Protein AF-A0A4Q1F183-F1 (afdb_monomer_lite)

Sequence (69 aa):
MIEYHAYLGGFWYWILIKFCKTKLSDEQAETNRKRNLFFLSFLNIIVISIVITFYYFSNLFPALTEGSF

Structure (mmCIF, N/CA/C/O backbone):
data_AF-A0A4Q1F183-F1
#
_entry.id   AF-A0A4Q1F183-F1
#
loop_
_atom_site.group_PDB
_atom_site.id
_atom_site.type_symbol
_atom_site.label_atom_id
_atom_site.label_alt_id
_atom_site.label_comp_id
_atom_site.label_asym_id
_atom_site.label_entity_id
_atom_site.label_seq_id
_atom_site.pdbx_PDB_ins_code
_atom_site.Cartn_x
_atom_site.Cartn_y
_atom_site.Cartn_z
_atom_site.occupancy
_atom_site.B_iso_or_equiv
_atom_site.auth_seq_id
_atom_site.auth_comp_id
_atom_site.auth_asym_id
_atom_site.auth_atom_id
_atom_site.pdbx_PDB_model_num
ATOM 1 N N . MET A 1 1 ? -14.123 2.353 -13.334 1.00 54.09 1 MET A N 1
ATOM 2 C CA . MET A 1 1 ? -13.127 3.189 -12.615 1.00 54.09 1 MET A CA 1
ATOM 3 C C . MET A 1 1 ? -13.233 3.035 -11.092 1.00 54.09 1 MET A C 1
ATOM 5 O O . MET A 1 1 ? -12.203 2.894 -10.452 1.00 54.09 1 MET A O 1
ATOM 9 N N . ILE A 1 2 ? -14.443 2.977 -10.513 1.00 60.62 2 ILE A N 1
ATOM 10 C CA . ILE A 1 2 ? -14.674 2.785 -9.061 1.00 60.62 2 ILE A CA 1
ATOM 11 C C . ILE A 1 2 ? -14.136 1.439 -8.537 1.00 60.62 2 ILE A C 1
ATOM 13 O O . ILE A 1 2 ? -13.502 1.397 -7.487 1.00 60.62 2 ILE A O 1
ATOM 17 N N . GLU A 1 3 ? -14.318 0.350 -9.288 1.00 65.00 3 GLU A N 1
ATOM 18 C CA . GLU A 1 3 ? -13.861 -0.989 -8.881 1.00 65.00 3 GLU A CA 1
ATOM 19 C C . GLU A 1 3 ? -12.345 -1.075 -8.697 1.00 65.00 3 GLU A C 1
ATOM 21 O O . GLU A 1 3 ? -11.873 -1.669 -7.735 1.00 65.00 3 GLU A O 1
ATOM 26 N N . TYR A 1 4 ? -11.566 -0.426 -9.566 1.00 62.94 4 TYR A N 1
ATOM 27 C CA . TYR A 1 4 ? -10.106 -0.481 -9.497 1.00 62.94 4 TYR A CA 1
ATOM 28 C C . TYR A 1 4 ? -9.576 0.172 -8.214 1.00 62.94 4 TYR A C 1
ATOM 30 O O . TYR A 1 4 ? -8.692 -0.373 -7.556 1.00 62.94 4 TYR A O 1
ATOM 38 N N . HIS A 1 5 ? -10.174 1.296 -7.804 1.00 63.62 5 HIS A N 1
ATOM 39 C CA . HIS A 1 5 ? -9.865 1.940 -6.528 1.00 63.62 5 HIS A CA 1
ATOM 40 C C . HIS A 1 5 ? -10.298 1.095 -5.326 1.00 63.62 5 HIS A C 1
ATOM 42 O O . HIS A 1 5 ? -9.585 1.068 -4.324 1.00 63.62 5 HIS A O 1
ATOM 48 N N . ALA A 1 6 ? -11.421 0.377 -5.425 1.00 69.44 6 ALA A N 1
ATOM 49 C CA . ALA A 1 6 ? -11.880 -0.523 -4.370 1.00 69.44 6 ALA A CA 1
ATOM 50 C C . ALA A 1 6 ? -10.951 -1.739 -4.206 1.00 69.44 6 ALA A C 1
ATOM 52 O O . ALA A 1 6 ? -10.591 -2.081 -3.080 1.00 69.44 6 ALA A O 1
ATOM 53 N N . TYR A 1 7 ? -10.500 -2.348 -5.308 1.00 76.88 7 TYR A N 1
ATOM 54 C CA . TYR A 1 7 ? -9.562 -3.473 -5.273 1.00 76.88 7 TYR A CA 1
ATOM 55 C C . TYR A 1 7 ? -8.179 -3.064 -4.764 1.00 76.88 7 TYR A C 1
ATOM 57 O O . TYR A 1 7 ? -7.632 -3.736 -3.888 1.00 76.88 7 TYR A O 1
ATOM 65 N N . LEU A 1 8 ? -7.632 -1.941 -5.245 1.00 76.25 8 LEU A N 1
ATOM 66 C CA . LEU A 1 8 ? -6.364 -1.415 -4.732 1.00 76.25 8 LEU A CA 1
ATOM 67 C C . LEU A 1 8 ? -6.476 -1.038 -3.254 1.00 76.25 8 LEU A C 1
ATOM 69 O O . LEU A 1 8 ? -5.626 -1.429 -2.461 1.00 76.25 8 LEU A O 1
ATOM 73 N N . GLY A 1 9 ? -7.538 -0.329 -2.862 1.00 75.94 9 GLY A N 1
ATOM 74 C CA . GLY A 1 9 ? -7.791 0.027 -1.466 1.00 75.94 9 GLY A CA 1
ATOM 75 C C . GLY A 1 9 ? -7.887 -1.204 -0.563 1.00 75.94 9 GLY A C 1
ATOM 76 O O . GLY A 1 9 ? -7.231 -1.259 0.475 1.00 75.94 9 GLY A O 1
ATOM 77 N N . GLY A 1 10 ? -8.636 -2.224 -0.990 1.00 80.81 10 GLY A N 1
ATOM 78 C CA . GLY A 1 10 ? -8.755 -3.496 -0.278 1.00 80.81 10 GLY A CA 1
ATOM 79 C C . GLY A 1 10 ? -7.417 -4.222 -0.127 1.00 80.81 10 GLY A C 1
ATOM 80 O O . GLY A 1 10 ? -7.113 -4.723 0.954 1.00 80.81 10 GLY A O 1
ATOM 81 N N . PHE A 1 11 ? -6.581 -4.219 -1.169 1.00 85.00 11 PHE A N 1
ATOM 82 C CA . PHE A 1 11 ? -5.237 -4.797 -1.122 1.00 85.00 11 PHE A CA 1
ATOM 83 C C . PHE A 1 11 ? -4.326 -4.075 -0.118 1.00 85.00 11 PHE A C 1
ATOM 85 O O . PHE A 1 11 ? -3.651 -4.723 0.684 1.00 85.00 11 PHE A O 1
ATOM 92 N N . TRP A 1 12 ? -4.354 -2.741 -0.088 1.00 78.06 12 TRP A N 1
A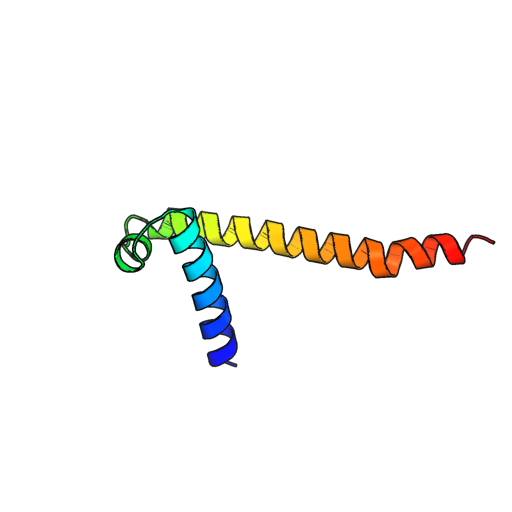TOM 93 C CA . TRP A 1 12 ? -3.570 -1.968 0.877 1.00 78.06 12 TRP A CA 1
ATOM 94 C C . TRP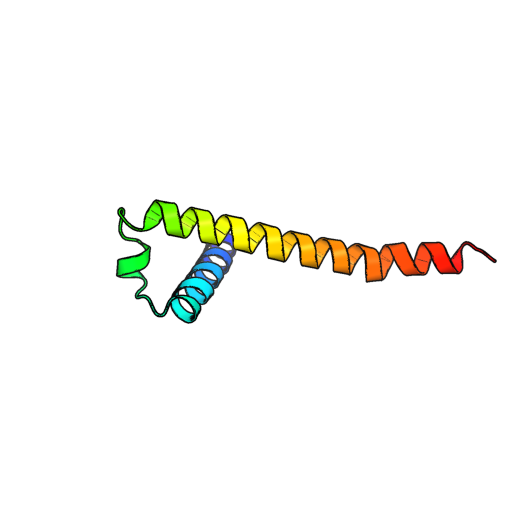 A 1 12 ? -4.005 -2.214 2.327 1.00 78.06 12 TRP A C 1
ATOM 96 O O . TRP A 1 12 ? -3.157 -2.401 3.203 1.00 78.06 12 TRP A O 1
ATOM 106 N N . TYR A 1 13 ? -5.314 -2.276 2.585 1.00 78.56 13 TYR A N 1
ATOM 107 C CA . TYR A 1 13 ? -5.840 -2.631 3.906 1.00 78.56 13 TYR A CA 1
ATOM 108 C C . TYR A 1 13 ? -5.510 -4.075 4.295 1.00 78.56 13 TYR A C 1
ATOM 110 O O . TYR A 1 13 ? -5.231 -4.346 5.462 1.00 78.56 13 TYR A O 1
ATOM 118 N N . TRP A 1 14 ? -5.490 -5.002 3.335 1.00 84.25 14 TRP A N 1
ATOM 119 C CA . TRP A 1 14 ? -5.086 -6.385 3.577 1.00 84.25 14 TRP A CA 1
ATOM 120 C C . TRP A 1 14 ? -3.621 -6.492 4.019 1.00 84.25 14 TRP A C 1
ATOM 122 O O . TRP A 1 14 ? -3.333 -7.202 4.986 1.00 84.25 14 TRP A O 1
ATOM 132 N N . ILE A 1 15 ? -2.712 -5.749 3.374 1.00 81.94 15 ILE A N 1
ATOM 133 C CA . ILE A 1 15 ? -1.302 -5.660 3.793 1.00 81.94 15 ILE A CA 1
ATOM 134 C C . ILE A 1 15 ? -1.208 -5.146 5.231 1.00 81.94 15 ILE A C 1
ATOM 136 O O . ILE A 1 15 ? -0.534 -5.758 6.057 1.00 81.94 15 ILE A O 1
ATOM 140 N N . LEU A 1 16 ? -1.923 -4.064 5.545 1.00 78.44 16 LEU A N 1
ATOM 141 C CA . LEU A 1 16 ? -1.980 -3.475 6.884 1.00 78.44 16 LEU A CA 1
ATOM 142 C C . LEU A 1 16 ? -2.452 -4.474 7.943 1.00 78.44 16 LEU A C 1
ATOM 144 O O . LEU A 1 16 ? -1.754 -4.700 8.927 1.00 78.44 16 LEU A O 1
ATOM 148 N N . ILE A 1 17 ? -3.582 -5.141 7.709 1.00 82.44 17 ILE A N 1
ATOM 149 C CA . ILE A 1 17 ? -4.148 -6.148 8.620 1.00 82.44 17 ILE A CA 1
ATOM 150 C C . ILE A 1 17 ? -3.170 -7.301 8.852 1.00 82.44 17 ILE A C 1
ATOM 152 O O . ILE A 1 17 ? -2.971 -7.740 9.987 1.00 82.44 17 ILE A O 1
ATOM 156 N N . LYS A 1 18 ? -2.530 -7.797 7.788 1.00 82.00 18 LYS A N 1
ATOM 157 C CA . LYS A 1 18 ? -1.555 -8.890 7.884 1.00 82.00 18 LYS A CA 1
ATOM 158 C C . LYS A 1 18 ? -0.300 -8.485 8.651 1.00 82.00 18 LYS A C 1
ATOM 160 O O . LYS A 1 18 ? 0.186 -9.280 9.453 1.00 82.00 18 LYS A O 1
ATOM 165 N N . PHE A 1 19 ? 0.215 -7.283 8.409 1.00 77.38 19 PHE A N 1
ATOM 166 C CA . PHE A 1 19 ? 1.467 -6.818 9.001 1.00 77.38 19 PHE A CA 1
ATOM 167 C C . PHE A 1 19 ? 1.281 -6.369 10.455 1.00 77.38 19 PHE A C 1
ATOM 169 O O . PHE A 1 19 ? 2.054 -6.750 11.331 1.00 77.38 19 PHE A O 1
ATOM 176 N N . CYS A 1 20 ? 0.213 -5.621 10.731 1.00 75.56 20 CYS A N 1
ATOM 177 C CA . CYS A 1 20 ? -0.114 -5.123 12.064 1.00 75.56 20 CYS A CA 1
ATOM 178 C C . CYS A 1 20 ? -0.839 -6.162 12.935 1.00 75.56 20 CYS A C 1
ATOM 180 O O . CYS A 1 20 ? -0.977 -5.945 14.135 1.00 75.56 20 CYS A O 1
ATOM 182 N N . LYS A 1 21 ? -1.265 -7.305 12.367 1.00 78.50 21 LYS A N 1
ATOM 183 C CA . LYS A 1 21 ? -2.084 -8.336 13.040 1.00 78.50 21 LYS A CA 1
ATOM 184 C C . LYS A 1 21 ? -3.354 -7.761 13.680 1.00 78.50 21 LYS A C 1
ATOM 186 O O . LYS A 1 21 ? -3.817 -8.239 14.714 1.00 78.50 21 LYS A O 1
ATOM 191 N N . THR A 1 22 ? -3.913 -6.729 13.067 1.00 77.31 22 THR A N 1
ATOM 192 C CA . THR A 1 22 ? -5.080 -5.995 13.557 1.00 77.31 22 THR A CA 1
ATOM 193 C C . THR A 1 22 ? -6.333 -6.387 12.785 1.00 77.31 22 THR A C 1
ATOM 195 O O . THR A 1 22 ? -6.265 -6.894 11.667 1.00 77.31 22 THR A O 1
ATOM 198 N N . LYS A 1 23 ? -7.513 -6.192 13.382 1.00 79.56 23 LYS A N 1
ATOM 199 C CA . LYS A 1 23 ? -8.785 -6.405 12.677 1.00 79.56 23 LYS A CA 1
ATOM 200 C C . LYS A 1 23 ? -9.128 -5.165 11.856 1.00 79.56 23 LYS A C 1
ATOM 202 O O . LYS A 1 23 ? -8.837 -4.046 12.267 1.00 79.56 23 LYS A O 1
ATOM 207 N N . LEU A 1 24 ? -9.824 -5.361 10.734 1.00 75.19 24 LEU A N 1
ATOM 208 C CA . LEU A 1 24 ? -10.287 -4.266 9.872 1.00 75.19 24 LEU A CA 1
ATOM 209 C C . LEU A 1 24 ? -11.106 -3.222 10.657 1.00 75.19 24 LEU A C 1
ATOM 211 O O . LEU A 1 24 ? -10.902 -2.028 10.473 1.00 75.19 24 LEU A O 1
ATOM 215 N N . SER A 1 25 ? -11.970 -3.672 11.573 1.00 79.25 25 SER A N 1
ATOM 216 C CA . SER A 1 25 ? -12.777 -2.802 12.441 1.00 79.25 25 SER A CA 1
ATOM 217 C C . SER A 1 25 ? -11.930 -1.889 13.325 1.00 79.25 25 SER A C 1
ATOM 219 O O . SER A 1 25 ? -12.271 -0.727 13.522 1.00 79.25 25 SER A O 1
ATOM 221 N N . ASP A 1 26 ? -10.816 -2.409 13.836 1.00 79.88 26 ASP A N 1
ATOM 222 C CA . ASP A 1 26 ? -9.942 -1.689 14.760 1.00 79.88 26 ASP A CA 1
ATOM 223 C C . ASP A 1 26 ? -9.082 -0.679 13.989 1.00 79.88 26 AS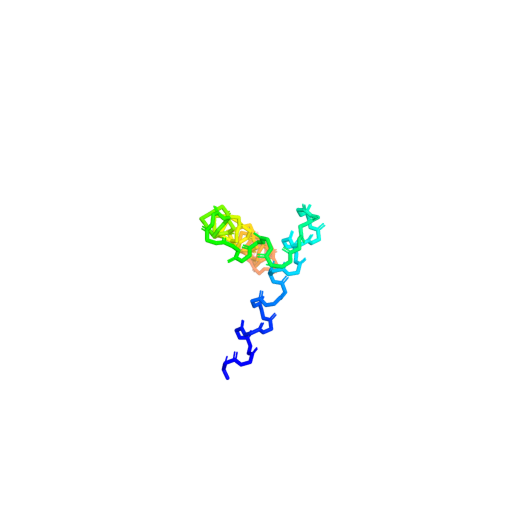P A C 1
ATOM 225 O O . ASP A 1 26 ? -8.810 0.416 14.472 1.00 79.88 26 ASP A O 1
ATOM 229 N N . GLU A 1 27 ? -8.704 -1.016 12.755 1.00 75.94 27 GLU A N 1
ATOM 230 C CA . GLU A 1 27 ? -7.943 -0.149 11.851 1.00 75.94 27 GLU A CA 1
ATOM 231 C C . GLU A 1 27 ? -8.784 0.954 11.191 1.00 75.94 27 GLU A C 1
ATOM 233 O O . GLU A 1 27 ? -8.256 2.018 10.853 1.00 75.94 27 GLU A O 1
ATOM 238 N N . GLN A 1 28 ? -10.087 0.724 11.010 1.00 77.44 28 GLN A N 1
ATOM 239 C CA . GLN A 1 28 ? -11.043 1.734 10.540 1.00 77.44 28 GLN A CA 1
ATOM 240 C C . GLN A 1 28 ? -11.595 2.613 11.670 1.00 77.44 28 GLN A C 1
ATOM 242 O O . GLN A 1 28 ? -12.299 3.581 11.389 1.00 77.44 28 GLN A O 1
ATOM 247 N N . ALA A 1 29 ? -11.266 2.321 12.932 1.00 84.25 29 ALA A N 1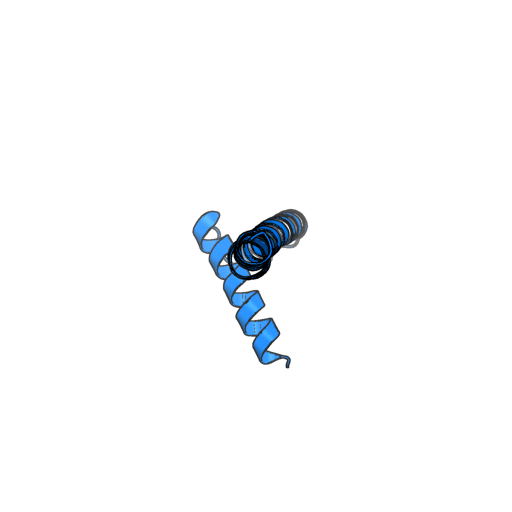
ATOM 248 C CA . ALA A 1 29 ? -11.654 3.168 14.050 1.00 84.25 29 ALA A CA 1
ATOM 249 C C . ALA A 1 29 ? -11.014 4.565 13.937 1.00 84.25 29 ALA A C 1
ATOM 251 O O . ALA A 1 29 ? -9.836 4.712 13.593 1.00 84.25 29 ALA A O 1
ATOM 252 N N . GLU A 1 30 ? -11.774 5.603 14.296 1.00 81.19 30 GLU A N 1
ATOM 253 C CA . GLU A 1 30 ? -11.364 7.013 14.194 1.00 81.19 30 GLU A CA 1
ATOM 254 C C . GLU A 1 30 ? -10.028 7.299 14.907 1.00 81.19 30 GLU A C 1
ATOM 256 O O . GLU A 1 30 ? -9.218 8.112 14.458 1.00 81.19 30 GLU A O 1
ATOM 261 N N . THR A 1 31 ? -9.772 6.575 16.000 1.00 82.75 31 THR A N 1
ATOM 262 C CA . THR A 1 31 ? -8.554 6.656 16.816 1.00 82.75 31 THR A CA 1
ATOM 263 C C . THR A 1 31 ? -7.304 6.219 16.056 1.00 82.75 31 THR A C 1
ATOM 265 O O . THR A 1 31 ? -6.241 6.821 16.214 1.00 82.75 31 THR A O 1
ATOM 268 N N . ASN A 1 32 ? -7.428 5.211 15.192 1.00 78.62 32 ASN A N 1
ATOM 269 C CA . ASN A 1 32 ? -6.325 4.660 14.409 1.00 78.62 32 ASN A CA 1
ATOM 270 C C . ASN A 1 32 ? -6.238 5.275 13.010 1.00 78.62 32 ASN A C 1
ATOM 272 O O . ASN A 1 32 ? -5.178 5.204 12.387 1.00 78.62 32 ASN A O 1
ATOM 276 N N . ARG A 1 33 ? -7.286 5.976 12.553 1.00 81.56 33 ARG A N 1
ATOM 277 C CA . ARG A 1 33 ? -7.387 6.594 11.221 1.00 81.56 33 ARG A CA 1
ATOM 278 C C . ARG A 1 33 ? -6.140 7.382 10.816 1.00 81.56 33 ARG A C 1
ATOM 280 O O . ARG A 1 33 ? -5.636 7.197 9.714 1.00 81.56 33 ARG A O 1
ATOM 287 N N . LYS A 1 34 ? -5.612 8.237 11.703 1.00 83.38 34 LYS A N 1
ATOM 288 C CA . LYS A 1 34 ? -4.407 9.049 11.427 1.00 83.38 34 LYS A CA 1
ATOM 289 C C . LYS A 1 34 ? -3.152 8.194 11.234 1.00 83.38 34 LYS A C 1
ATOM 291 O O . LYS A 1 34 ? -2.400 8.428 10.292 1.00 83.38 34 LYS A O 1
ATO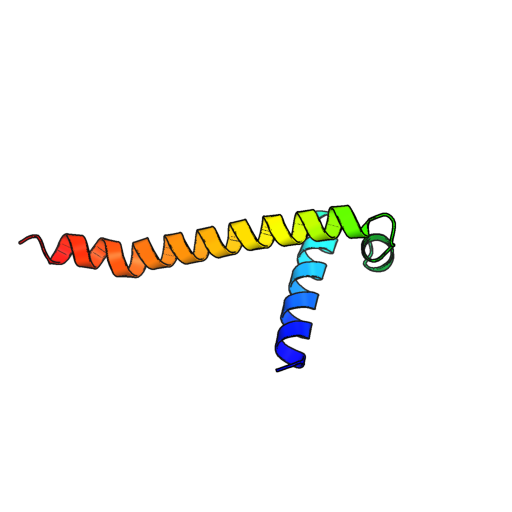M 296 N N . ARG A 1 35 ? -2.931 7.207 12.109 1.00 81.62 35 ARG A N 1
ATOM 297 C CA . ARG A 1 35 ? -1.774 6.300 12.031 1.00 81.62 35 ARG A CA 1
ATOM 298 C C . ARG A 1 35 ? -1.853 5.431 10.779 1.00 81.62 35 ARG A C 1
ATOM 300 O O . ARG A 1 35 ? -0.849 5.229 10.105 1.00 81.62 35 ARG A O 1
ATOM 307 N N . ASN A 1 36 ? -3.061 4.988 10.452 1.00 81.56 36 ASN A N 1
ATOM 308 C CA . ASN A 1 36 ? -3.329 4.152 9.300 1.00 81.56 36 ASN A CA 1
ATOM 309 C C . ASN A 1 36 ? -3.082 4.909 7.985 1.00 81.56 36 ASN A C 1
ATOM 311 O O . ASN A 1 36 ? -2.378 4.417 7.109 1.00 81.56 36 ASN A O 1
ATOM 315 N N . LEU A 1 37 ? -3.547 6.164 7.895 1.00 83.12 37 LEU A N 1
ATOM 316 C CA . LEU A 1 37 ? -3.250 7.052 6.765 1.00 83.12 37 LEU A CA 1
ATOM 317 C C . LEU A 1 37 ? -1.749 7.313 6.604 1.00 83.12 37 LEU A C 1
ATOM 319 O O . LEU A 1 37 ? -1.241 7.302 5.486 1.00 83.12 37 LEU A O 1
ATOM 323 N N . PHE A 1 38 ? -1.034 7.542 7.708 1.00 85.88 38 PHE A N 1
ATOM 324 C CA . PHE A 1 38 ? 0.414 7.743 7.668 1.00 85.88 38 PHE A CA 1
ATOM 325 C C . PHE A 1 38 ? 1.139 6.499 7.139 1.00 85.88 38 PHE A C 1
ATOM 327 O O . PHE A 1 38 ? 1.986 6.613 6.254 1.00 85.88 38 PHE A O 1
ATOM 334 N N . PHE A 1 39 ? 0.764 5.311 7.623 1.00 84.56 39 PHE A N 1
ATOM 335 C CA . PHE A 1 39 ? 1.334 4.048 7.158 1.00 84.56 39 PHE A CA 1
ATOM 336 C C . PHE A 1 39 ? 1.050 3.802 5.670 1.00 84.56 39 PHE A C 1
ATOM 338 O O . PHE A 1 39 ? 1.964 3.474 4.919 1.00 84.56 39 PHE A O 1
ATOM 345 N N . LEU A 1 40 ? -0.189 4.024 5.222 1.00 83.94 40 LEU A N 1
ATOM 346 C CA . LEU A 1 40 ? -0.588 3.913 3.813 1.00 83.94 40 LEU A CA 1
ATOM 347 C C . LEU A 1 40 ? 0.189 4.869 2.898 1.00 83.94 40 LEU A C 1
ATOM 349 O O . LEU A 1 40 ? 0.609 4.471 1.809 1.00 83.94 40 LEU A O 1
ATOM 353 N N . SER A 1 41 ? 0.401 6.113 3.333 1.00 86.69 41 SER A N 1
ATOM 354 C CA . SER A 1 41 ? 1.212 7.091 2.597 1.00 86.69 41 SER A CA 1
ATOM 355 C C . SER A 1 41 ? 2.674 6.662 2.521 1.00 86.69 41 SER A C 1
ATOM 357 O O . SER A 1 41 ? 3.271 6.700 1.448 1.00 86.69 41 SER A O 1
ATOM 359 N N . PHE A 1 42 ? 3.243 6.199 3.635 1.00 88.06 42 PHE A N 1
ATOM 360 C CA . PHE A 1 42 ? 4.616 5.699 3.677 1.00 88.06 42 PHE A CA 1
ATOM 361 C C . PHE A 1 42 ? 4.814 4.487 2.754 1.00 88.06 42 PHE A C 1
ATOM 363 O O . PHE A 1 42 ? 5.757 4.442 1.966 1.00 88.06 42 PHE A O 1
ATOM 370 N N . LEU A 1 43 ? 3.878 3.539 2.789 1.00 87.06 43 LEU A N 1
ATOM 371 C CA . LEU A 1 43 ? 3.886 2.353 1.939 1.00 87.06 43 LEU A CA 1
ATOM 372 C C . LEU A 1 43 ? 3.776 2.717 0.447 1.00 87.06 43 LEU A C 1
ATOM 374 O O . LEU A 1 43 ? 4.492 2.148 -0.375 1.00 87.06 43 LEU A O 1
ATOM 378 N N . ASN A 1 44 ? 2.946 3.707 0.093 1.00 87.50 44 ASN A N 1
ATOM 379 C CA . ASN A 1 44 ? 2.868 4.220 -1.279 1.00 87.50 44 ASN A CA 1
ATOM 380 C C . ASN A 1 44 ? 4.194 4.825 -1.749 1.00 87.50 44 ASN A C 1
ATOM 382 O O . ASN A 1 44 ? 4.623 4.541 -2.865 1.00 87.50 44 ASN A O 1
ATOM 386 N N . ILE A 1 45 ? 4.867 5.616 -0.907 1.00 91.88 45 ILE A N 1
ATOM 387 C CA . ILE A 1 45 ? 6.172 6.207 -1.242 1.00 91.88 45 ILE A CA 1
ATOM 388 C C . ILE A 1 45 ? 7.203 5.110 -1.534 1.00 91.88 45 ILE A C 1
ATOM 390 O O . ILE A 1 45 ? 7.940 5.213 -2.516 1.00 91.88 45 ILE A O 1
ATOM 394 N N . ILE A 1 46 ? 7.227 4.039 -0.734 1.00 91.62 46 ILE A N 1
ATOM 395 C CA . ILE A 1 46 ? 8.112 2.889 -0.970 1.00 91.62 46 ILE A CA 1
ATOM 396 C C . ILE A 1 46 ? 7.807 2.237 -2.319 1.00 91.62 46 ILE A C 1
ATOM 398 O O . ILE A 1 46 ? 8.722 2.020 -3.112 1.00 91.62 46 ILE A O 1
ATOM 402 N N . VAL A 1 47 ? 6.535 1.948 -2.606 1.00 90.50 47 VAL A N 1
ATOM 403 C CA . VAL A 1 47 ? 6.149 1.290 -3.863 1.00 90.50 47 VAL A CA 1
ATOM 404 C C . VAL A 1 47 ? 6.494 2.153 -5.074 1.00 90.50 47 VAL A C 1
ATOM 406 O O . VAL A 1 47 ? 7.085 1.646 -6.025 1.00 90.50 47 VAL A O 1
ATOM 409 N N . ILE A 1 48 ? 6.212 3.457 -5.025 1.00 93.25 48 ILE A N 1
ATOM 410 C CA . ILE A 1 48 ? 6.592 4.397 -6.088 1.00 93.25 48 ILE A CA 1
ATOM 411 C C . ILE A 1 48 ? 8.112 4.411 -6.270 1.00 93.25 48 ILE A C 1
ATOM 413 O O . ILE A 1 48 ? 8.588 4.342 -7.400 1.00 93.25 48 ILE A O 1
ATOM 417 N N . SER A 1 49 ? 8.878 4.436 -5.178 1.00 93.31 49 SER A N 1
ATOM 418 C CA . SER A 1 49 ? 10.344 4.426 -5.242 1.00 93.31 49 SER A CA 1
ATOM 419 C C . SER A 1 49 ? 10.870 3.165 -5.930 1.00 93.31 49 SER A C 1
ATOM 421 O O . SER A 1 49 ? 11.705 3.267 -6.823 1.00 93.31 49 SER A O 1
ATOM 423 N N . ILE A 1 50 ? 10.335 1.986 -5.589 1.00 94.44 50 ILE A N 1
ATOM 424 C CA . ILE A 1 50 ? 10.706 0.712 -6.226 1.00 94.44 50 ILE A CA 1
ATOM 425 C C . ILE A 1 50 ? 10.377 0.729 -7.722 1.00 94.44 50 ILE A C 1
ATOM 427 O O . ILE A 1 50 ? 11.215 0.340 -8.533 1.00 94.44 50 ILE A O 1
ATOM 431 N N . VAL A 1 51 ? 9.180 1.192 -8.096 1.00 93.62 51 VAL A N 1
ATOM 432 C CA . VAL A 1 51 ? 8.753 1.276 -9.503 1.00 93.62 51 VAL A CA 1
ATOM 433 C C . VAL A 1 51 ? 9.667 2.210 -10.292 1.00 93.62 51 VAL A C 1
ATOM 435 O O . VAL A 1 51 ? 10.105 1.856 -11.385 1.00 93.62 51 VAL A O 1
ATOM 438 N N . ILE A 1 52 ? 10.000 3.370 -9.724 1.00 94.12 52 ILE A N 1
ATOM 439 C CA . ILE A 1 52 ? 10.932 4.325 -10.323 1.00 94.12 52 ILE A CA 1
ATOM 440 C C . ILE A 1 52 ? 12.303 3.669 -10.504 1.00 94.12 52 ILE A C 1
ATOM 442 O O . ILE A 1 52 ? 12.817 3.637 -11.620 1.00 94.12 52 ILE A O 1
ATOM 446 N N . THR A 1 53 ? 12.886 3.093 -9.451 1.00 93.19 53 THR A N 1
ATOM 447 C CA . THR A 1 53 ? 14.191 2.421 -9.535 1.00 93.19 53 THR A CA 1
ATOM 448 C C . THR A 1 53 ? 14.191 1.311 -10.582 1.00 93.19 53 THR A C 1
ATOM 450 O O . THR A 1 53 ? 15.118 1.234 -11.385 1.00 93.19 53 THR A O 1
ATOM 453 N N . PHE A 1 54 ? 13.145 0.485 -10.623 1.00 93.25 54 PHE A N 1
ATOM 454 C CA . PHE A 1 54 ? 13.011 -0.575 -11.617 1.00 93.25 54 PHE A CA 1
ATOM 455 C C . PHE A 1 54 ? 12.930 -0.013 -13.039 1.00 93.25 54 PHE A C 1
ATOM 457 O O . PHE A 1 54 ? 13.596 -0.527 -13.935 1.00 93.25 54 PHE A O 1
ATOM 464 N N . TYR A 1 55 ? 12.169 1.062 -13.256 1.00 91.38 55 TYR A N 1
ATOM 465 C CA . TYR A 1 55 ? 12.084 1.740 -14.549 1.00 91.38 55 TYR A CA 1
ATOM 466 C C . TYR A 1 55 ? 13.449 2.270 -15.004 1.00 91.38 55 TYR A C 1
ATOM 468 O O . TYR A 1 55 ? 13.881 1.988 -16.121 1.00 91.38 55 TYR A O 1
ATOM 476 N N . TYR A 1 56 ? 14.169 2.967 -14.123 1.00 91.56 56 TYR A N 1
ATOM 477 C CA . TYR A 1 56 ? 15.511 3.473 -14.414 1.00 91.56 56 TYR A CA 1
ATOM 478 C C . TYR A 1 56 ? 16.496 2.341 -14.723 1.00 91.56 56 TYR A C 1
ATOM 480 O O . TYR A 1 56 ? 17.243 2.434 -15.693 1.00 91.56 56 TYR A O 1
ATOM 488 N N . PHE A 1 57 ? 16.470 1.257 -13.948 1.00 88.06 57 PHE A N 1
ATOM 489 C CA . PHE A 1 57 ? 17.348 0.108 -14.161 1.00 88.06 57 PHE A CA 1
ATOM 490 C C . PHE A 1 57 ? 17.034 -0.647 -15.460 1.00 88.06 57 PHE A C 1
ATOM 492 O O . PHE A 1 57 ? 17.944 -1.070 -16.160 1.00 88.06 57 PHE A O 1
ATOM 499 N N . SER A 1 58 ? 15.754 -0.812 -15.796 1.00 86.81 58 SER A N 1
ATOM 500 C CA . SER A 1 58 ? 15.326 -1.587 -16.968 1.00 86.81 58 SER A CA 1
ATOM 501 C C . SER A 1 58 ? 15.381 -0.812 -18.282 1.00 86.81 58 SER A C 1
ATOM 503 O O . SER A 1 58 ? 15.595 -1.425 -19.321 1.00 86.81 58 SER A O 1
ATOM 505 N N . ASN A 1 59 ? 15.174 0.508 -18.258 1.00 81.94 59 ASN A N 1
ATOM 506 C CA . ASN A 1 59 ? 15.041 1.310 -19.477 1.00 81.94 59 ASN A CA 1
ATOM 507 C C . ASN A 1 59 ? 16.159 2.342 -19.642 1.00 81.94 59 ASN A C 1
ATOM 509 O O . ASN A 1 59 ? 16.661 2.513 -20.748 1.00 81.94 59 ASN A O 1
ATOM 513 N N . LEU A 1 60 ? 16.559 3.041 -18.574 1.00 76.06 60 LEU A N 1
ATOM 514 C CA . LEU A 1 60 ? 17.535 4.129 -18.704 1.00 76.06 60 LEU A CA 1
ATOM 515 C C . LEU A 1 60 ? 18.982 3.639 -18.609 1.00 76.06 60 LEU A C 1
ATOM 517 O O . LEU A 1 60 ? 19.830 4.081 -19.375 1.00 76.06 60 LEU A O 1
ATOM 521 N N . PHE A 1 61 ? 19.271 2.729 -17.681 1.00 70.12 61 PHE A N 1
ATOM 522 C CA . PHE A 1 61 ? 20.616 2.198 -17.475 1.00 70.12 61 PHE A CA 1
ATOM 523 C C . PHE A 1 61 ? 21.178 1.475 -18.717 1.00 70.12 61 PHE A C 1
ATOM 525 O O . PHE A 1 61 ? 22.262 1.858 -19.153 1.00 70.12 61 PHE A O 1
ATOM 532 N N . PRO A 1 62 ? 20.460 0.525 -19.355 1.00 70.19 62 PRO A N 1
ATOM 533 C CA . PRO A 1 62 ? 20.949 -0.126 -20.573 1.00 70.19 62 PRO A CA 1
ATOM 534 C C . PRO A 1 62 ? 21.095 0.841 -21.759 1.00 70.19 62 PRO A C 1
ATOM 536 O O . PRO A 1 62 ? 22.082 0.768 -22.488 1.00 70.19 62 PRO A O 1
ATOM 539 N N . ALA A 1 63 ? 20.185 1.812 -21.909 1.00 67.31 63 ALA A N 1
ATOM 540 C CA . ALA A 1 63 ? 20.258 2.816 -22.974 1.00 67.31 63 ALA A CA 1
ATOM 541 C C . ALA A 1 63 ? 21.496 3.730 -22.860 1.00 67.31 63 ALA A C 1
ATOM 543 O O . ALA A 1 63 ? 22.052 4.151 -23.872 1.00 67.31 63 ALA A O 1
ATOM 544 N N . LEU A 1 64 ? 21.958 4.020 -21.637 1.00 63.88 64 LEU A N 1
ATOM 545 C CA . LEU A 1 64 ? 23.180 4.799 -21.402 1.00 63.88 64 LEU A CA 1
ATOM 546 C C . LEU A 1 64 ? 24.463 3.986 -21.634 1.00 63.88 64 LEU A C 1
ATOM 548 O O . LEU A 1 64 ? 25.483 4.573 -21.982 1.00 63.88 64 LEU A O 1
ATOM 552 N N . THR A 1 65 ? 24.421 2.662 -21.457 1.00 65.56 65 THR A N 1
ATOM 553 C CA . THR A 1 65 ? 25.565 1.770 -21.718 1.00 65.56 65 THR A CA 1
ATOM 554 C C . THR A 1 65 ? 25.698 1.362 -23.185 1.00 65.56 65 THR A C 1
ATOM 556 O O . THR A 1 65 ? 26.808 1.110 -23.642 1.00 65.56 65 THR A O 1
ATOM 559 N N . GLU A 1 66 ? 24.598 1.307 -23.940 1.00 64.00 66 GLU A N 1
ATOM 560 C CA . GLU A 1 66 ? 24.626 0.991 -25.378 1.00 64.00 66 GLU A CA 1
ATOM 561 C C . GLU A 1 66 ? 24.965 2.215 -26.249 1.00 64.00 66 GLU A C 1
ATOM 563 O O . GLU A 1 66 ? 25.490 2.058 -27.346 1.00 64.00 66 GLU A O 1
ATOM 568 N N . GLY A 1 67 ? 24.726 3.438 -25.760 1.00 57.59 67 GLY A N 1
ATOM 569 C CA . GLY A 1 67 ? 25.062 4.687 -26.45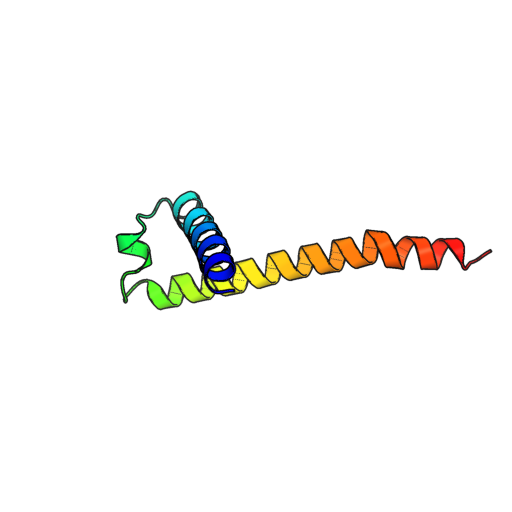8 1.00 57.59 67 GLY A CA 1
ATOM 570 C C . GLY A 1 67 ? 26.509 5.177 -26.286 1.00 57.59 67 GLY A C 1
ATOM 571 O O . GLY A 1 67 ? 26.822 6.280 -26.729 1.00 57.59 67 GLY A O 1
ATOM 572 N N . SER A 1 68 ? 27.377 4.410 -25.616 1.00 55.66 68 SER A N 1
ATOM 573 C CA . SER A 1 68 ? 28.765 4.787 -25.299 1.00 55.66 68 SER A CA 1
ATOM 574 C C . SER A 1 68 ? 29.825 3.961 -26.045 1.00 55.66 68 SER A C 1
ATOM 576 O O . SER A 1 68 ? 30.885 3.685 -25.476 1.00 55.66 68 SER A O 1
ATOM 578 N N . PHE A 1 69 ? 29.547 3.549 -27.285 1.00 49.44 69 PHE A N 1
ATOM 579 C CA . PHE A 1 69 ? 30.518 2.908 -28.179 1.00 49.44 69 PHE A CA 1
ATOM 580 C C . PHE A 1 69 ? 30.532 3.561 -29.562 1.00 49.44 69 PHE A C 1
ATOM 582 O O . PHE A 1 69 ? 29.437 3.914 -30.055 1.00 49.44 69 PHE A O 1
#

Secondary structure (DSSP, 8-state):
-HHHHHHHHHHHHHHHHHHHT--HHHHSSHHHHHHHHHHHHHHHHHHHHHHHHHHIIIIIHHHHHHT--

Radius of gyration: 17.82 Å; chains: 1; bounding box: 45×18×45 Å

pLDDT: mean 79.17, std 10.5, range [49.44, 94.44]

Foldseek 3Di:
DVVVCVVVVVVLVVVVCVVVVDDPVVCPDPVNVVVSVVVSVVVVVVVVVVVVVCCCVVPVVVVVVVVPD